Protein AF-A0A6M0AK11-F1 (afdb_monomer_lite)

Secondary structure (DSSP, 8-state):
--PPP----------GGGS-HHHHHH---HHHHHHHHHHHHHHTTT-HHHHHHHHHHHHHHHHHTT--HHHHHHHHHHHHHHS---HHHHHHHHHHHHHHHHHHHHHHTT-

pLDDT: mean 82.09, std 12.62, range [32.41, 92.62]

Foldseek 3Di:
DDDDDDDDDDDDDDDLVVDDLVVLLPDLDLVSLVSNLLVQLVPCPPPQVSLLVSLLVSLLVLLVSPDDPVVSVVSNVSSCVSRPHPPVSVVVSVVVSVVSCVVVVVVVVVD

Sequence (111 aa):
MSCTLEVLLRFPIVKLLDYSSQVLEESNNPFAVIVAAHLANQQTKQDVEQRYQIKLRVAKRLYQRGYGRQDILELFRLIDWLISLPDNWQTGFTEEIRRYEEESSGVTMLK

Radius of gyration: 18.69 Å; chains: 1; bounding box: 40×54×52 Å

Structure (mmCIF, N/CA/C/O backbone):
data_AF-A0A6M0AK11-F1
#
_entry.id   AF-A0A6M0AK11-F1
#
loop_
_atom_site.group_PDB
_atom_site.id
_atom_site.type_symbol
_atom_site.label_atom_id
_atom_site.label_alt_id
_atom_site.label_comp_id
_atom_site.label_asym_id
_atom_site.label_entity_id
_atom_site.label_seq_id
_atom_site.pdbx_PDB_ins_code
_atom_site.Cartn_x
_atom_site.Cartn_y
_atom_site.Cartn_z
_atom_site.occupancy
_atom_site.B_iso_or_equiv
_atom_site.auth_seq_id
_atom_site.auth_comp_id
_atom_site.auth_asym_id
_atom_site.auth_atom_id
_atom_site.pdbx_PDB_model_num
ATOM 1 N N . MET A 1 1 ? 8.143 -44.605 -35.866 1.00 50.16 1 MET A N 1
ATOM 2 C CA . MET A 1 1 ? 7.946 -43.157 -36.074 1.00 50.16 1 MET A CA 1
ATOM 3 C C . MET A 1 1 ? 7.690 -42.533 -34.718 1.00 50.16 1 MET A C 1
ATOM 5 O O . MET A 1 1 ? 6.636 -42.768 -34.147 1.00 50.16 1 MET A O 1
ATOM 9 N N . SER A 1 2 ? 8.683 -41.860 -34.149 1.00 58.62 2 SER A N 1
ATOM 10 C CA . SER A 1 2 ? 8.563 -41.148 -32.876 1.00 58.62 2 SER A CA 1
ATOM 11 C C . SER A 1 2 ? 8.157 -39.708 -33.173 1.00 58.62 2 SER A C 1
ATOM 13 O O . SER A 1 2 ? 8.883 -38.987 -33.849 1.00 58.62 2 SER A O 1
ATOM 15 N N . CYS A 1 3 ? 6.967 -39.321 -32.720 1.00 60.66 3 CYS A N 1
ATOM 16 C CA . CYS A 1 3 ? 6.480 -37.952 -32.810 1.00 60.66 3 CYS A CA 1
ATOM 17 C C . CYS A 1 3 ? 6.861 -37.235 -31.513 1.00 60.66 3 CYS A C 1
ATOM 19 O O . CYS A 1 3 ? 6.411 -37.631 -30.438 1.00 60.66 3 CYS A O 1
ATOM 21 N N . THR A 1 4 ? 7.708 -36.215 -31.606 1.00 71.00 4 THR A N 1
ATOM 22 C CA . THR A 1 4 ? 8.075 -35.362 -30.471 1.00 71.00 4 THR A CA 1
ATOM 23 C C . THR A 1 4 ? 7.095 -34.193 -30.411 1.00 71.00 4 THR A C 1
ATOM 25 O O . THR A 1 4 ? 6.841 -33.555 -31.431 1.00 71.00 4 THR A O 1
ATOM 28 N N . LEU A 1 5 ? 6.518 -33.928 -29.238 1.00 76.31 5 LEU A N 1
ATOM 29 C CA . LEU A 1 5 ? 5.660 -32.769 -28.996 1.00 76.31 5 LEU A CA 1
ATOM 30 C C . LEU A 1 5 ? 6.497 -31.672 -28.334 1.00 76.31 5 LEU A C 1
ATOM 32 O O . LEU A 1 5 ? 7.055 -31.890 -27.261 1.00 76.31 5 LEU A O 1
ATOM 36 N N . GLU A 1 6 ? 6.558 -30.500 -28.956 1.00 77.50 6 GLU A N 1
ATOM 37 C CA . GLU A 1 6 ? 7.200 -29.316 -28.387 1.00 77.50 6 GLU A CA 1
ATOM 38 C C . GLU A 1 6 ? 6.141 -28.326 -27.889 1.00 77.50 6 GLU A C 1
ATOM 40 O O . GLU A 1 6 ? 5.136 -28.078 -28.557 1.00 77.50 6 GLU A O 1
ATOM 45 N N . VAL A 1 7 ? 6.373 -27.746 -26.708 1.00 83.00 7 VAL A N 1
ATOM 46 C CA . VAL A 1 7 ? 5.539 -26.685 -26.126 1.00 83.00 7 VAL A CA 1
ATOM 47 C C . VAL A 1 7 ? 6.375 -25.415 -26.032 1.00 83.00 7 VAL A C 1
ATOM 49 O O . VAL A 1 7 ? 7.422 -25.400 -25.388 1.00 83.00 7 VAL A O 1
ATOM 52 N N . LEU A 1 8 ? 5.898 -24.339 -26.660 1.00 86.06 8 LEU A N 1
ATOM 53 C CA . LEU A 1 8 ? 6.579 -23.046 -26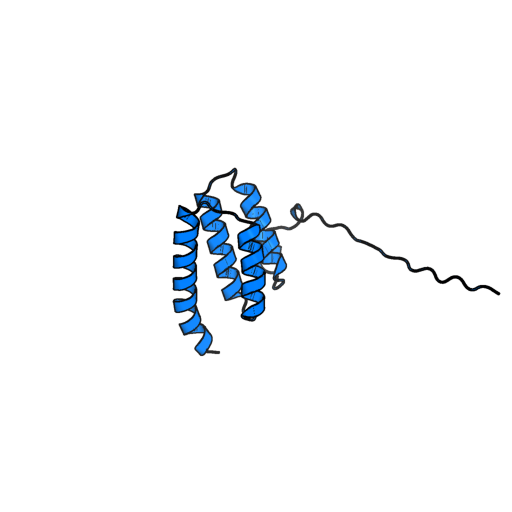.690 1.00 86.06 8 LEU A CA 1
ATOM 54 C C . LEU A 1 8 ? 5.885 -22.070 -25.735 1.00 86.06 8 LEU A C 1
ATOM 56 O O . LEU A 1 8 ? 4.763 -21.630 -25.981 1.00 86.06 8 LEU A O 1
ATOM 60 N N . LEU A 1 9 ? 6.565 -21.725 -24.643 1.00 88.00 9 LEU A N 1
ATOM 61 C CA . LEU A 1 9 ? 6.102 -20.747 -23.656 1.00 88.00 9 LEU A CA 1
ATOM 62 C C . LEU A 1 9 ? 6.750 -19.385 -23.928 1.00 88.00 9 LEU A C 1
ATOM 64 O O . LEU A 1 9 ? 7.964 -19.293 -24.105 1.00 88.00 9 LEU A O 1
ATOM 68 N N . ARG A 1 10 ? 5.947 -18.316 -23.940 1.00 86.25 10 ARG A N 1
ATOM 69 C CA . ARG A 1 10 ? 6.435 -16.929 -24.019 1.00 86.25 10 ARG A CA 1
ATOM 70 C C . ARG A 1 10 ? 6.078 -16.194 -22.735 1.00 86.25 10 ARG A C 1
ATOM 72 O O . ARG A 1 10 ? 4.911 -16.154 -22.361 1.00 86.25 10 ARG A O 1
ATOM 79 N N . PHE A 1 11 ? 7.077 -15.580 -22.110 1.00 87.19 11 PHE A N 1
ATOM 80 C CA . PHE A 1 11 ? 6.928 -14.804 -20.880 1.00 87.19 11 PHE A CA 1
ATOM 81 C C . PHE A 1 11 ? 7.227 -13.331 -21.177 1.00 87.19 11 PHE A C 1
ATOM 83 O O . PHE A 1 11 ? 8.386 -12.920 -21.105 1.00 87.19 11 PHE A O 1
ATOM 90 N N . PRO A 1 12 ? 6.225 -12.537 -21.593 1.00 85.12 12 PRO A N 1
ATOM 91 C CA . PRO A 1 12 ? 6.432 -11.115 -21.819 1.00 85.12 12 PRO A CA 1
ATOM 92 C C . PRO A 1 12 ? 6.817 -10.428 -20.502 1.00 85.12 12 PRO A C 1
ATOM 94 O O . PRO A 1 12 ? 6.194 -10.656 -19.466 1.00 85.12 12 PRO A O 1
ATOM 97 N N . ILE A 1 13 ? 7.846 -9.583 -20.553 1.00 86.69 13 ILE A N 1
ATOM 98 C CA . ILE A 1 13 ? 8.319 -8.796 -19.411 1.00 86.69 13 ILE A CA 1
ATOM 99 C C . ILE A 1 13 ? 7.842 -7.358 -19.603 1.00 86.69 13 ILE A C 1
ATOM 101 O O . ILE A 1 13 ? 8.049 -6.774 -20.665 1.00 86.69 13 ILE A O 1
ATOM 105 N N . VAL A 1 14 ? 7.231 -6.783 -18.568 1.00 85.38 14 VAL A N 1
ATOM 106 C CA . VAL A 1 14 ? 6.817 -5.375 -18.532 1.00 85.38 14 VAL A CA 1
ATOM 107 C C . VAL A 1 14 ? 7.410 -4.694 -17.303 1.00 85.38 14 VAL A C 1
ATOM 109 O O . VAL A 1 14 ? 7.481 -5.297 -16.230 1.00 85.38 14 VAL A O 1
ATOM 112 N N . LYS A 1 15 ? 7.846 -3.439 -17.443 1.00 86.25 15 LYS A N 1
ATOM 113 C CA . LYS A 1 15 ? 8.294 -2.637 -16.302 1.00 86.25 15 LYS A CA 1
ATOM 114 C C . LYS A 1 15 ? 7.105 -1.890 -15.718 1.00 86.25 15 LYS A C 1
ATOM 116 O O . LYS A 1 15 ? 6.416 -1.156 -16.416 1.00 86.25 15 LYS A O 1
ATOM 121 N N . LEU A 1 16 ? 6.897 -2.030 -14.412 1.00 84.81 16 LEU A N 1
ATOM 122 C CA . LEU A 1 16 ? 5.821 -1.321 -13.713 1.00 84.81 16 LEU A CA 1
ATOM 123 C C . LEU A 1 16 ? 6.012 0.205 -13.713 1.00 84.81 16 LEU A C 1
ATOM 125 O O . LEU A 1 16 ? 5.033 0.938 -13.646 1.00 84.81 16 LEU A O 1
ATOM 129 N N . LEU A 1 17 ? 7.260 0.669 -13.836 1.00 84.69 17 LEU A N 1
ATOM 130 C CA . LEU A 1 17 ? 7.621 2.089 -13.917 1.00 84.69 17 LEU A CA 1
ATOM 131 C C . LEU A 1 17 ? 7.169 2.762 -15.222 1.00 84.69 17 LEU A C 1
ATOM 133 O O . LEU A 1 17 ? 7.124 3.987 -15.276 1.00 84.69 17 LEU A O 1
ATOM 137 N N . ASP A 1 18 ? 6.841 1.982 -16.256 1.00 87.75 18 ASP A N 1
ATOM 138 C CA . ASP A 1 18 ? 6.431 2.518 -17.558 1.00 87.75 18 ASP A CA 1
ATOM 139 C C . ASP A 1 18 ? 4.942 2.931 -17.567 1.00 87.75 18 ASP A C 1
ATOM 141 O O . ASP A 1 18 ? 4.477 3.564 -18.514 1.00 87.75 18 ASP A O 1
ATOM 145 N N . TYR A 1 19 ? 4.179 2.594 -16.518 1.00 86.38 19 TYR A N 1
ATOM 146 C CA . TYR A 1 19 ? 2.772 2.972 -16.389 1.00 86.38 19 TYR A CA 1
ATOM 147 C C . TYR A 1 19 ? 2.609 4.362 -15.768 1.00 86.38 19 TYR A C 1
ATOM 149 O O . TYR A 1 19 ? 3.196 4.673 -14.731 1.00 86.38 19 TYR A O 1
ATOM 157 N N . SER A 1 20 ? 1.743 5.187 -16.363 1.00 85.25 20 SER A N 1
ATOM 158 C CA . SER A 1 20 ? 1.358 6.476 -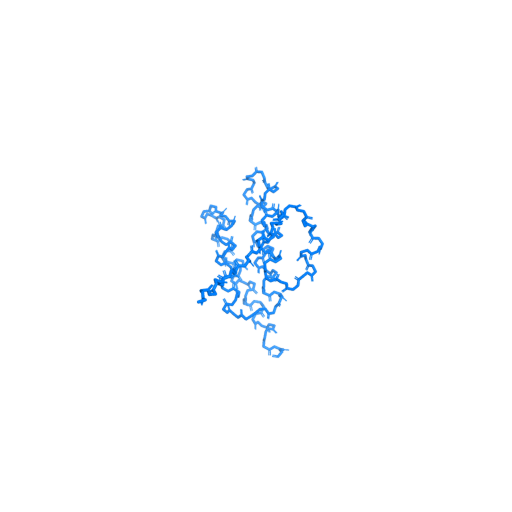15.785 1.00 85.25 20 SER A CA 1
ATOM 159 C C . SER A 1 20 ? 0.323 6.304 -14.670 1.00 85.25 20 SER A C 1
ATOM 161 O O . SER A 1 20 ? -0.483 5.371 -14.677 1.00 85.25 20 SER A O 1
ATOM 163 N N . SER A 1 21 ? 0.304 7.242 -13.719 1.00 79.62 21 SER A N 1
ATOM 164 C CA . SER A 1 21 ? -0.691 7.253 -12.640 1.00 79.62 21 SER A CA 1
ATOM 165 C C . SER A 1 21 ? -2.123 7.302 -13.176 1.00 79.62 21 SER A C 1
ATOM 167 O O . SER A 1 21 ? -2.965 6.554 -12.699 1.00 79.62 21 SER A O 1
ATOM 169 N N . GLN A 1 22 ? -2.386 8.106 -14.208 1.00 81.50 22 GLN A N 1
ATOM 170 C CA . GLN A 1 22 ? -3.714 8.258 -14.820 1.00 81.50 22 GLN A CA 1
ATOM 171 C C . GLN A 1 22 ? -4.287 6.921 -15.311 1.00 81.50 22 GLN A C 1
ATOM 173 O O . GLN A 1 22 ? -5.395 6.550 -14.933 1.00 81.50 22 GLN A O 1
ATOM 178 N N . VAL A 1 23 ? -3.496 6.139 -16.055 1.00 85.94 23 VAL A N 1
ATOM 179 C CA . VAL A 1 23 ? -3.929 4.829 -16.578 1.00 85.94 23 VAL A CA 1
ATOM 180 C C . VAL A 1 23 ? -4.257 3.850 -15.445 1.00 85.94 23 VAL A C 1
ATOM 182 O O . VAL A 1 23 ? -5.201 3.064 -15.536 1.00 85.94 23 VAL A O 1
ATOM 185 N N . LEU A 1 24 ? -3.494 3.894 -14.351 1.00 86.56 24 LEU A N 1
ATOM 186 C CA . LEU A 1 24 ? -3.714 3.027 -13.190 1.00 86.56 24 LEU A CA 1
ATOM 187 C C . LEU A 1 24 ? -4.955 3.443 -12.378 1.00 86.56 24 LEU A C 1
ATOM 189 O O . LEU A 1 24 ? -5.648 2.601 -11.797 1.00 86.56 24 LEU A O 1
ATOM 193 N N . GLU A 1 25 ? -5.256 4.739 -12.342 1.00 79.88 25 GLU A N 1
ATOM 194 C CA . GLU A 1 25 ? -6.424 5.279 -11.646 1.00 79.88 25 GLU A CA 1
ATOM 195 C C . GLU A 1 25 ? -7.739 4.978 -12.364 1.00 79.88 25 GLU A C 1
ATOM 197 O O . GLU A 1 25 ? -8.732 4.684 -11.695 1.00 79.88 25 GLU A O 1
ATOM 202 N N . GLU A 1 26 ? -7.726 4.968 -13.695 1.00 84.94 26 GLU A N 1
ATOM 203 C CA . GLU A 1 26 ? -8.893 4.670 -14.535 1.00 84.94 26 GLU A CA 1
ATOM 204 C C . GLU A 1 26 ? -9.163 3.164 -14.685 1.00 84.94 26 GLU A C 1
ATOM 206 O O . GLU A 1 26 ? -10.285 2.747 -14.972 1.00 84.94 26 GLU A O 1
ATOM 211 N N . SER A 1 27 ? -8.150 2.320 -14.477 1.00 85.19 27 SER A N 1
ATOM 212 C CA . SER A 1 27 ? -8.283 0.871 -14.631 1.00 85.19 27 SER A CA 1
ATOM 213 C C . SER A 1 27 ? -9.070 0.233 -13.488 1.00 85.19 27 SER A C 1
ATOM 215 O O . SER A 1 27 ? -8.720 0.403 -12.324 1.00 85.19 27 SER A O 1
ATOM 217 N N . ASN A 1 28 ? -10.052 -0.614 -13.813 1.00 81.00 28 ASN A N 1
ATOM 218 C CA . ASN A 1 28 ? -10.777 -1.449 -12.842 1.00 81.00 28 ASN A CA 1
ATOM 219 C C . ASN A 1 28 ? -9.989 -2.691 -12.388 1.00 81.00 28 ASN A C 1
ATOM 221 O O . ASN A 1 28 ? -10.500 -3.503 -11.621 1.00 81.00 28 ASN A O 1
ATOM 225 N N . ASN A 1 29 ? -8.753 -2.872 -12.860 1.00 84.19 29 ASN A N 1
ATOM 226 C CA . ASN A 1 29 ? -7.916 -3.979 -12.418 1.00 84.19 29 ASN A CA 1
ATOM 227 C C . ASN A 1 29 ? -7.469 -3.747 -10.955 1.00 84.19 29 ASN A C 1
ATOM 229 O O . ASN A 1 29 ? -6.898 -2.691 -10.661 1.00 84.19 29 ASN A O 1
ATOM 233 N N . PRO A 1 30 ? -7.652 -4.711 -10.034 1.00 79.81 30 PRO A N 1
ATOM 234 C CA . PRO A 1 30 ? -7.210 -4.573 -8.644 1.00 79.81 30 PRO A CA 1
ATOM 235 C C . PRO A 1 30 ? -5.698 -4.355 -8.507 1.00 79.81 30 PRO A C 1
ATOM 237 O O . PRO A 1 30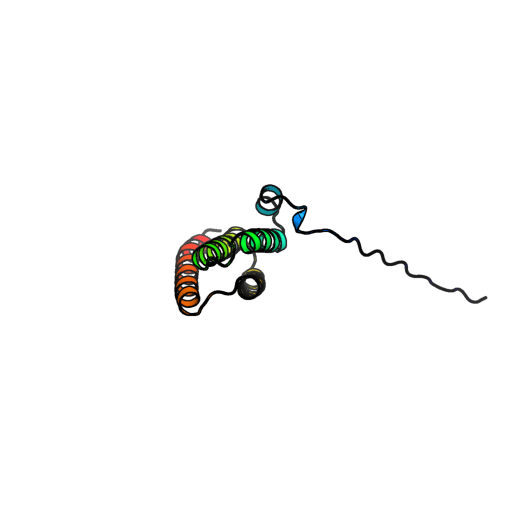 ? -5.257 -3.588 -7.650 1.00 79.81 30 PRO A O 1
ATOM 240 N N . PHE A 1 31 ? -4.897 -4.926 -9.408 1.00 83.12 31 PHE A N 1
ATOM 241 C CA . PHE A 1 31 ? -3.455 -4.697 -9.437 1.00 83.12 31 PHE A CA 1
ATOM 242 C C . PHE A 1 31 ? -3.089 -3.272 -9.847 1.00 83.12 31 PHE A C 1
ATOM 244 O O . PHE A 1 31 ? -2.020 -2.805 -9.469 1.00 83.12 31 PHE A O 1
ATOM 251 N N . ALA A 1 32 ? -3.961 -2.540 -10.547 1.00 87.31 32 ALA A N 1
ATOM 252 C CA . ALA A 1 32 ? -3.689 -1.145 -10.879 1.00 87.31 32 ALA A CA 1
ATOM 253 C C . ALA A 1 32 ? -3.574 -0.277 -9.614 1.00 87.31 32 ALA A C 1
ATOM 255 O O . ALA A 1 32 ? -2.682 0.564 -9.523 1.00 87.31 32 ALA A O 1
ATOM 256 N N . VAL A 1 33 ? -4.404 -0.552 -8.597 1.00 84.06 33 VAL A N 1
ATOM 257 C CA . VAL A 1 33 ? -4.324 0.103 -7.279 1.00 84.06 33 VAL A CA 1
ATOM 258 C C . VAL A 1 33 ? -2.991 -0.202 -6.601 1.00 84.06 33 VAL A C 1
ATOM 260 O O . VAL A 1 33 ? -2.350 0.702 -6.070 1.00 84.06 33 VAL A O 1
ATOM 263 N N . ILE A 1 34 ? -2.553 -1.461 -6.660 1.00 85.38 34 ILE A N 1
ATOM 264 C CA . ILE A 1 34 ? -1.295 -1.915 -6.053 1.00 85.38 34 ILE A CA 1
ATOM 265 C C . ILE A 1 34 ? -0.092 -1.278 -6.753 1.00 85.38 34 ILE A C 1
ATOM 267 O O . ILE A 1 34 ? 0.812 -0.778 -6.087 1.00 85.38 34 ILE A O 1
ATOM 271 N N . VAL A 1 35 ? -0.074 -1.255 -8.087 1.00 88.75 35 VAL A N 1
ATOM 272 C CA . VAL A 1 35 ? 1.016 -0.639 -8.854 1.00 88.75 35 VAL A CA 1
ATOM 273 C C . VAL A 1 35 ? 1.061 0.865 -8.589 1.00 88.75 35 VAL A C 1
ATOM 275 O O . VAL A 1 35 ? 2.135 1.393 -8.310 1.00 88.75 35 VAL A O 1
ATOM 278 N N . ALA A 1 36 ? -0.087 1.550 -8.568 1.00 86.56 36 ALA A N 1
ATOM 279 C CA . ALA A 1 36 ? -0.146 2.969 -8.217 1.00 86.56 36 ALA A CA 1
ATOM 280 C C . ALA A 1 36 ? 0.382 3.229 -6.795 1.00 86.56 36 ALA A C 1
ATOM 282 O O . ALA A 1 36 ? 1.158 4.161 -6.583 1.00 86.56 36 ALA A O 1
ATOM 283 N N . ALA A 1 37 ? 0.012 2.377 -5.832 1.00 85.44 37 ALA A N 1
ATOM 284 C CA . ALA A 1 37 ? 0.513 2.431 -4.462 1.00 85.44 37 ALA A CA 1
ATOM 285 C C . ALA A 1 37 ? 2.032 2.228 -4.393 1.00 85.44 37 ALA A C 1
ATOM 287 O O . ALA A 1 37 ? 2.720 2.961 -3.686 1.00 85.44 37 ALA A O 1
ATOM 288 N N . HIS A 1 38 ? 2.561 1.264 -5.150 1.00 86.56 38 HIS A N 1
ATOM 289 C CA . HIS A 1 38 ? 3.989 0.971 -5.207 1.00 86.56 38 HIS A CA 1
ATOM 290 C C . HIS A 1 38 ? 4.786 2.153 -5.764 1.00 86.56 38 HIS A C 1
ATOM 292 O O . HIS A 1 38 ? 5.760 2.575 -5.140 1.00 86.56 38 HIS A O 1
ATOM 298 N N . LEU A 1 39 ? 4.342 2.723 -6.890 1.00 88.00 39 LEU A N 1
ATOM 299 C CA . LEU A 1 39 ? 4.974 3.893 -7.504 1.00 88.00 39 LEU A CA 1
ATOM 300 C C . LEU A 1 39 ? 4.967 5.093 -6.553 1.00 88.00 39 LEU A C 1
ATOM 302 O O . LEU A 1 39 ? 5.982 5.770 -6.409 1.00 88.00 39 LEU A O 1
ATOM 306 N N . ALA A 1 40 ? 3.849 5.333 -5.863 1.00 84.12 40 ALA A N 1
ATOM 307 C CA . ALA A 1 40 ? 3.751 6.406 -4.882 1.00 84.12 40 ALA A CA 1
ATOM 308 C C . ALA A 1 40 ? 4.683 6.165 -3.678 1.00 84.12 40 ALA A C 1
ATOM 310 O O . ALA A 1 40 ? 5.394 7.075 -3.261 1.00 84.12 40 ALA A O 1
ATOM 311 N N . ASN A 1 41 ? 4.745 4.937 -3.152 1.00 85.19 41 ASN A N 1
ATOM 312 C CA . ASN A 1 41 ? 5.616 4.573 -2.028 1.00 85.19 41 ASN A CA 1
ATOM 313 C C . ASN A 1 41 ? 7.113 4.702 -2.371 1.00 85.19 41 ASN A C 1
ATOM 315 O O . ASN A 1 41 ? 7.920 5.086 -1.531 1.00 85.19 41 ASN A O 1
ATOM 319 N N . GLN A 1 42 ? 7.510 4.442 -3.620 1.00 85.31 42 GLN A N 1
ATOM 320 C CA . GLN A 1 42 ? 8.891 4.674 -4.061 1.00 85.31 42 GLN A CA 1
ATOM 321 C C . GLN A 1 42 ? 9.286 6.160 -4.023 1.00 85.31 42 GLN A C 1
ATOM 323 O O . GLN A 1 42 ? 10.461 6.481 -3.846 1.00 85.31 42 GLN A O 1
ATOM 328 N N . GLN A 1 43 ? 8.320 7.074 -4.154 1.00 84.88 43 GLN A N 1
ATOM 329 C CA . GLN A 1 43 ? 8.572 8.516 -4.158 1.00 84.88 43 GLN A CA 1
ATOM 330 C C . GLN A 1 43 ? 8.745 9.103 -2.749 1.00 84.88 43 GLN A C 1
ATOM 332 O O . GLN A 1 43 ? 9.321 10.181 -2.620 1.00 84.88 43 GLN A O 1
ATOM 337 N N . THR A 1 44 ? 8.326 8.405 -1.685 1.00 81.75 44 THR A N 1
ATOM 338 C CA . THR A 1 44 ? 8.252 8.995 -0.335 1.00 81.75 44 THR A CA 1
ATOM 339 C C . THR A 1 44 ? 9.585 9.167 0.388 1.00 81.75 44 THR A C 1
ATOM 341 O O . THR A 1 44 ? 9.578 9.632 1.516 1.00 81.75 44 THR A O 1
ATOM 344 N N . LYS A 1 45 ? 10.739 8.795 -0.192 1.00 76.56 45 LYS A N 1
ATOM 345 C CA . LYS A 1 45 ? 12.092 8.994 0.395 1.00 76.56 45 LYS A CA 1
ATOM 346 C C . LYS A 1 45 ? 12.180 8.761 1.925 1.00 76.56 45 LYS A C 1
ATOM 348 O O . LYS A 1 45 ? 12.853 9.506 2.624 1.00 76.56 45 LYS A O 1
ATOM 353 N N . GLN A 1 46 ? 11.518 7.713 2.430 1.00 75.38 46 GLN A N 1
ATOM 354 C CA . GLN A 1 46 ? 11.410 7.322 3.853 1.00 75.38 46 GLN A CA 1
ATOM 355 C C . GLN A 1 46 ? 10.503 8.170 4.768 1.00 75.38 46 GLN A C 1
ATOM 357 O O . GLN A 1 46 ? 10.324 7.796 5.930 1.00 75.38 46 GLN A O 1
ATOM 362 N N . ASP A 1 47 ? 9.848 9.212 4.262 1.00 89.50 47 ASP A N 1
ATOM 363 C CA . ASP A 1 47 ? 8.858 10.004 4.996 1.00 89.50 47 ASP A CA 1
ATOM 364 C C . ASP A 1 47 ? 7.681 9.118 5.450 1.00 89.50 47 ASP A C 1
ATOM 366 O O . ASP A 1 47 ? 6.967 8.509 4.647 1.00 89.50 47 ASP A O 1
ATOM 370 N N . VAL A 1 48 ? 7.529 8.974 6.768 1.00 89.75 48 VAL A N 1
ATOM 371 C CA . VAL A 1 48 ? 6.509 8.111 7.381 1.00 89.75 48 VAL A CA 1
ATOM 372 C C . VAL A 1 48 ? 5.112 8.698 7.193 1.00 89.75 48 VAL A C 1
ATOM 374 O O . VAL A 1 48 ? 4.168 7.944 6.962 1.00 89.75 48 VAL A O 1
ATOM 377 N N . GLU A 1 49 ? 4.980 10.022 7.236 1.00 91.12 49 GLU A N 1
ATOM 378 C CA . GLU A 1 49 ? 3.697 10.701 7.081 1.00 91.12 49 GLU A CA 1
ATOM 379 C C . GLU A 1 49 ? 3.193 10.558 5.644 1.00 91.12 49 GLU A C 1
ATOM 381 O O . GLU A 1 49 ? 2.041 10.186 5.417 1.00 91.12 49 GLU A O 1
ATOM 386 N N . GLN A 1 50 ? 4.068 10.728 4.650 1.00 90.50 50 GLN A N 1
ATOM 387 C CA . GLN A 1 50 ? 3.685 10.487 3.256 1.00 90.50 50 GLN A CA 1
ATOM 388 C C . GLN A 1 50 ? 3.288 9.026 3.013 1.00 90.50 50 GLN A C 1
ATOM 390 O O . GLN A 1 50 ? 2.290 8.766 2.336 1.00 90.50 50 GLN A O 1
ATOM 395 N N . ARG A 1 51 ? 4.017 8.062 3.596 1.00 90.81 51 ARG A N 1
ATOM 396 C CA . ARG A 1 51 ? 3.650 6.636 3.520 1.00 90.81 51 ARG A CA 1
ATOM 397 C C . ARG A 1 51 ? 2.287 6.365 4.140 1.00 90.81 51 ARG A C 1
ATOM 399 O O . ARG A 1 51 ? 1.494 5.633 3.552 1.00 90.81 51 ARG A O 1
ATOM 406 N N . TYR A 1 52 ? 2.000 6.981 5.283 1.00 92.62 52 TYR A N 1
ATOM 407 C CA . TYR A 1 52 ? 0.701 6.894 5.941 1.00 92.62 52 TYR A CA 1
ATOM 408 C C . TYR A 1 52 ? -0.423 7.404 5.032 1.00 92.62 52 TYR A C 1
ATOM 410 O O . TYR A 1 52 ? -1.391 6.685 4.774 1.00 92.62 52 TYR A O 1
ATOM 418 N N . GLN A 1 53 ? -0.256 8.599 4.457 1.00 90.88 53 GLN A N 1
ATOM 419 C CA . GLN A 1 53 ? -1.250 9.199 3.563 1.00 90.88 53 GLN A CA 1
ATOM 420 C C . GLN A 1 53 ? -1.484 8.364 2.297 1.00 90.88 53 GLN A C 1
ATOM 422 O O . GLN A 1 53 ? -2.623 8.214 1.845 1.00 90.88 53 GLN A O 1
ATOM 427 N N . ILE A 1 54 ? -0.425 7.780 1.727 1.00 89.94 54 ILE A N 1
ATOM 428 C CA . ILE A 1 54 ? -0.553 6.871 0.582 1.00 89.94 54 ILE A CA 1
ATOM 429 C C . ILE A 1 54 ? -1.308 5.611 0.992 1.00 89.94 54 ILE A C 1
ATOM 431 O O . ILE A 1 54 ? -2.272 5.251 0.318 1.00 89.94 54 ILE A O 1
ATOM 435 N N . LYS A 1 55 ? -0.926 4.964 2.099 1.00 91.44 55 LYS A N 1
ATOM 436 C CA . LYS A 1 55 ? -1.577 3.735 2.572 1.00 91.44 55 LYS A CA 1
ATOM 437 C C . LYS A 1 55 ? -3.079 3.943 2.786 1.00 91.44 55 LYS A C 1
ATOM 439 O O . LYS A 1 55 ? -3.879 3.153 2.288 1.00 91.44 55 LYS A O 1
ATOM 444 N N . LEU A 1 56 ? -3.468 5.053 3.420 1.00 90.81 56 LEU A N 1
ATOM 445 C CA . LEU A 1 56 ? -4.872 5.445 3.587 1.00 90.81 56 LEU A CA 1
ATOM 446 C C . LEU A 1 56 ? -5.598 5.647 2.259 1.00 90.81 56 LEU A C 1
ATOM 448 O O . LEU A 1 56 ? -6.701 5.133 2.072 1.00 90.81 56 LEU A O 1
ATOM 452 N N . ARG A 1 57 ? -4.998 6.395 1.327 1.00 88.69 57 ARG A N 1
ATOM 453 C CA . ARG A 1 57 ? -5.600 6.663 0.013 1.00 88.69 57 ARG A CA 1
ATOM 454 C C . ARG A 1 57 ? -5.860 5.369 -0.754 1.00 88.69 57 ARG A C 1
ATOM 456 O O . ARG A 1 57 ? -6.918 5.213 -1.359 1.00 88.69 57 ARG A O 1
ATOM 463 N N . VAL A 1 58 ? -4.891 4.460 -0.735 1.00 87.81 58 VAL A N 1
ATOM 464 C CA . VAL A 1 58 ? -4.951 3.178 -1.442 1.00 87.81 58 VAL A CA 1
ATOM 465 C C . VAL A 1 58 ? -6.022 2.284 -0.820 1.00 87.81 58 VAL A C 1
ATOM 467 O O . VAL A 1 58 ? -6.863 1.761 -1.549 1.00 87.81 58 VAL A O 1
ATOM 470 N N . ALA A 1 59 ? -6.056 2.180 0.510 1.00 87.50 59 ALA A N 1
ATOM 471 C CA . ALA A 1 59 ? -7.077 1.421 1.221 1.00 87.50 59 ALA A CA 1
ATOM 472 C C . ALA A 1 59 ? -8.493 1.944 0.925 1.00 87.50 59 ALA A C 1
ATOM 474 O O . ALA A 1 59 ? -9.340 1.177 0.479 1.00 87.50 59 ALA A O 1
ATOM 475 N N . LYS A 1 60 ? -8.739 3.258 1.048 1.00 86.56 60 LYS A N 1
ATOM 476 C CA . LYS A 1 60 ? -10.047 3.869 0.730 1.00 86.56 60 LYS A CA 1
ATOM 477 C C . LYS A 1 60 ? -10.480 3.598 -0.716 1.00 86.56 60 LYS A C 1
ATOM 479 O O . LYS A 1 60 ? -11.638 3.270 -0.963 1.00 86.56 60 LYS A O 1
ATOM 484 N N . ARG A 1 61 ? -9.551 3.655 -1.679 1.00 84.12 61 ARG A N 1
ATOM 485 C CA . ARG A 1 61 ? -9.839 3.330 -3.089 1.00 84.12 61 ARG A CA 1
ATOM 486 C C . ARG A 1 61 ? -10.275 1.880 -3.307 1.00 84.12 61 ARG A C 1
ATOM 488 O O . ARG A 1 61 ? -11.075 1.647 -4.210 1.00 84.12 61 ARG A O 1
ATOM 495 N N . LEU A 1 62 ? -9.788 0.916 -2.520 1.00 82.50 62 LEU A N 1
ATOM 496 C CA . LEU A 1 62 ? -10.234 -0.477 -2.646 1.00 82.50 62 LEU A CA 1
ATOM 497 C C . LEU A 1 62 ? -11.727 -0.622 -2.345 1.00 82.50 62 LEU A C 1
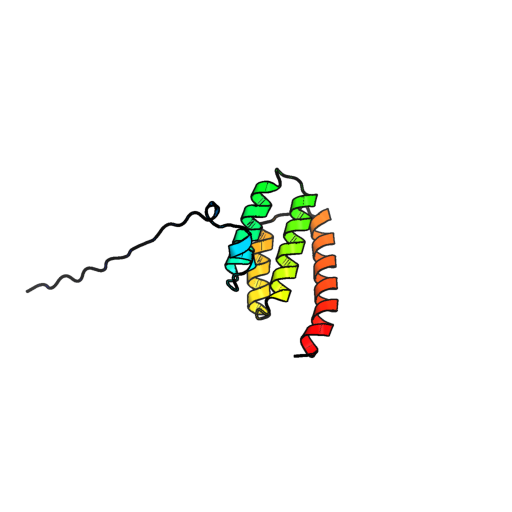ATOM 499 O O . LEU A 1 62 ? -12.439 -1.264 -3.113 1.00 82.50 62 LEU A O 1
ATOM 503 N N . TYR A 1 63 ? -12.209 0.031 -1.288 1.00 81.56 63 TYR A N 1
ATOM 504 C CA . TYR A 1 63 ? -13.630 0.017 -0.931 1.00 81.56 63 TYR A CA 1
ATOM 505 C C . TYR A 1 63 ? -14.504 0.738 -1.968 1.00 81.56 63 TYR A C 1
ATOM 507 O O . TYR A 1 63 ? -15.624 0.313 -2.234 1.00 81.56 63 TYR A O 1
ATOM 515 N N . GLN A 1 64 ? -13.992 1.793 -2.610 1.00 82.69 64 GLN A N 1
ATOM 516 C CA . GLN A 1 64 ? -14.738 2.549 -3.628 1.00 82.69 64 GLN A CA 1
ATOM 517 C C . GLN A 1 64 ? -14.971 1.776 -4.933 1.00 82.69 64 GLN A C 1
ATOM 519 O O . GLN A 1 64 ? -15.923 2.065 -5.655 1.00 82.69 64 GLN A O 1
ATOM 524 N N . ARG A 1 65 ? -14.109 0.806 -5.262 1.00 78.69 65 ARG A N 1
ATOM 525 C CA . ARG A 1 65 ? -14.141 0.096 -6.553 1.00 78.69 65 ARG A CA 1
ATOM 526 C C . ARG A 1 65 ? -15.117 -1.085 -6.604 1.00 78.69 65 ARG A C 1
ATOM 528 O O . ARG A 1 65 ? -15.191 -1.757 -7.627 1.00 78.69 65 ARG A O 1
ATOM 535 N N . GLY A 1 66 ? -15.900 -1.309 -5.545 1.00 75.88 66 GLY A N 1
ATOM 536 C CA . GLY A 1 66 ? -16.984 -2.299 -5.538 1.00 75.88 66 GLY A CA 1
ATOM 537 C C . GLY A 1 66 ? -16.513 -3.755 -5.563 1.00 75.88 66 GLY A C 1
ATOM 538 O O . GLY A 1 66 ? -17.247 -4.625 -6.024 1.00 75.88 66 GLY A O 1
ATOM 539 N N . TYR A 1 67 ? -15.291 -4.027 -5.100 1.00 82.94 67 TYR A N 1
ATOM 540 C CA . TYR A 1 67 ? -14.786 -5.391 -4.974 1.00 82.94 67 TYR A CA 1
ATOM 541 C C . TYR A 1 67 ? -15.563 -6.183 -3.916 1.00 82.94 67 TYR A C 1
ATOM 543 O O . TYR A 1 67 ? -16.103 -5.621 -2.959 1.00 82.94 67 TYR A O 1
ATOM 551 N N . GLY A 1 68 ? -15.592 -7.509 -4.066 1.00 83.75 68 GLY A N 1
ATOM 552 C CA . GLY A 1 68 ? -16.145 -8.386 -3.042 1.00 83.75 68 GLY A CA 1
ATOM 553 C C . GLY A 1 68 ? -15.339 -8.293 -1.746 1.00 83.75 68 GLY A C 1
ATOM 554 O O . GLY A 1 68 ? -14.134 -8.042 -1.759 1.00 83.75 68 GLY A O 1
ATOM 555 N N . ARG A 1 69 ? -15.986 -8.546 -0.602 1.00 83.44 69 ARG A N 1
ATOM 556 C CA . ARG A 1 69 ? -15.340 -8.459 0.720 1.00 83.44 69 ARG A CA 1
ATOM 557 C C . ARG A 1 69 ? -14.049 -9.281 0.813 1.00 83.44 69 ARG A C 1
ATOM 559 O O . ARG A 1 69 ? -13.083 -8.830 1.417 1.00 83.44 69 ARG A O 1
ATOM 566 N N . GLN A 1 70 ? -14.029 -10.477 0.225 1.00 85.94 70 GLN A N 1
ATOM 567 C CA . GLN A 1 70 ? -12.851 -11.346 0.244 1.00 85.94 70 GLN A CA 1
ATOM 568 C C . GLN A 1 70 ? -11.692 -10.769 -0.580 1.00 85.94 70 GLN A C 1
ATOM 570 O O . GLN A 1 70 ? -10.560 -10.764 -0.103 1.00 85.94 70 GLN A O 1
ATOM 575 N N . ASP A 1 71 ? -11.977 -10.213 -1.758 1.00 85.50 71 ASP A N 1
ATOM 576 C CA . ASP A 1 71 ? -10.964 -9.569 -2.600 1.00 85.50 71 ASP A CA 1
ATOM 577 C C . ASP A 1 71 ? -10.369 -8.345 -1.902 1.00 85.50 71 ASP A C 1
ATOM 579 O O . ASP A 1 71 ? -9.156 -8.154 -1.912 1.00 85.50 71 ASP A O 1
ATOM 583 N N . ILE A 1 72 ? -11.206 -7.541 -1.235 1.00 84.56 72 ILE A N 1
ATOM 584 C CA . ILE A 1 72 ? -10.742 -6.388 -0.452 1.00 84.56 72 ILE A CA 1
ATOM 585 C C . ILE A 1 72 ? -9.756 -6.839 0.627 1.00 84.56 72 ILE A C 1
ATOM 587 O O . ILE A 1 72 ? -8.691 -6.239 0.746 1.00 84.56 72 ILE A O 1
ATOM 591 N N . LEU A 1 73 ? -10.064 -7.905 1.374 1.00 85.88 73 LEU A N 1
ATOM 592 C CA . LEU A 1 73 ? -9.180 -8.417 2.426 1.00 85.88 73 LEU A CA 1
ATOM 593 C C . LEU A 1 73 ? -7.831 -8.894 1.870 1.00 85.88 73 LEU A C 1
ATOM 595 O O . LEU A 1 73 ? -6.790 -8.558 2.434 1.00 85.88 73 LEU A O 1
ATOM 599 N N . GLU A 1 74 ? -7.819 -9.635 0.760 1.00 89.38 74 GLU A N 1
ATOM 600 C CA . GLU A 1 74 ? -6.565 -10.101 0.152 1.00 89.38 74 GLU A CA 1
ATOM 601 C C . GLU A 1 74 ? -5.729 -8.937 -0.405 1.00 89.38 74 GLU A C 1
ATOM 603 O O . GLU A 1 74 ? -4.518 -8.870 -0.184 1.00 89.38 74 GLU A O 1
ATOM 608 N N . LEU A 1 75 ? -6.367 -7.962 -1.058 1.00 87.94 75 LEU A N 1
ATOM 609 C CA . LEU A 1 75 ? -5.682 -6.767 -1.557 1.00 87.94 75 LEU A CA 1
ATOM 610 C C . LEU A 1 75 ? -5.153 -5.897 -0.412 1.00 87.94 75 LEU A C 1
ATOM 612 O O . LEU A 1 75 ? -4.055 -5.348 -0.513 1.00 87.94 75 LEU A O 1
ATOM 616 N N . PHE A 1 76 ? -5.887 -5.808 0.695 1.00 85.81 76 PHE A N 1
ATOM 617 C CA . PHE A 1 76 ? -5.451 -5.084 1.882 1.00 85.81 76 PHE A CA 1
ATOM 618 C C . PHE A 1 76 ? -4.203 -5.717 2.503 1.00 85.81 76 PHE A C 1
ATOM 620 O O . PHE A 1 76 ? -3.244 -5.006 2.795 1.00 85.81 76 PHE A O 1
ATOM 627 N N . ARG A 1 77 ? -4.150 -7.053 2.602 1.00 87.75 77 ARG A N 1
ATOM 628 C CA . ARG A 1 77 ? -2.948 -7.776 3.061 1.00 87.75 77 ARG A CA 1
ATOM 629 C C . ARG A 1 77 ? -1.727 -7.475 2.194 1.00 87.75 77 ARG A C 1
ATOM 631 O O . ARG A 1 77 ? -0.629 -7.296 2.720 1.00 87.75 77 ARG A O 1
ATOM 638 N N . LEU A 1 78 ? -1.911 -7.391 0.875 1.00 88.50 78 LEU A N 1
ATOM 639 C CA . LEU A 1 78 ? -0.834 -7.016 -0.045 1.00 88.50 78 LEU A CA 1
ATOM 640 C C . LEU A 1 78 ? -0.354 -5.580 0.196 1.00 88.50 78 LEU A C 1
ATOM 642 O O . LEU A 1 78 ? 0.851 -5.334 0.183 1.00 88.50 78 LEU A O 1
ATOM 646 N N . ILE A 1 79 ? -1.267 -4.640 0.450 1.00 88.12 79 ILE A N 1
ATOM 647 C CA . ILE A 1 79 ? -0.922 -3.243 0.756 1.00 88.12 79 ILE A CA 1
ATOM 648 C C . ILE A 1 79 ? -0.187 -3.132 2.091 1.00 88.12 79 ILE A C 1
ATOM 650 O O . ILE A 1 79 ? 0.794 -2.394 2.176 1.00 88.12 79 ILE A O 1
ATOM 654 N N . ASP A 1 80 ? -0.632 -3.860 3.115 1.00 86.81 80 ASP A N 1
ATOM 655 C CA . ASP A 1 80 ? 0.026 -3.889 4.422 1.00 86.81 80 ASP A CA 1
ATOM 656 C C . ASP A 1 80 ? 1.479 -4.360 4.317 1.00 86.81 80 ASP A C 1
ATOM 658 O O . ASP A 1 80 ? 2.361 -3.787 4.959 1.00 86.81 80 ASP A O 1
ATOM 662 N N . TRP A 1 81 ? 1.743 -5.353 3.464 1.00 88.19 81 TRP A N 1
ATOM 663 C CA . TRP A 1 81 ? 3.103 -5.799 3.176 1.00 88.19 81 TRP A CA 1
ATOM 664 C C . TRP A 1 81 ? 3.900 -4.779 2.349 1.00 88.19 81 TRP A C 1
ATOM 666 O O . TRP A 1 81 ? 5.074 -4.533 2.626 1.00 88.19 81 TRP A O 1
ATOM 676 N N . LEU A 1 82 ? 3.267 -4.157 1.351 1.00 88.06 82 LEU A N 1
ATOM 677 C CA . LEU A 1 82 ? 3.906 -3.205 0.440 1.00 88.06 82 LEU A CA 1
ATOM 678 C C . LEU A 1 82 ? 4.305 -1.890 1.128 1.00 88.06 82 LEU A C 1
ATOM 680 O O . LEU A 1 82 ? 5.341 -1.306 0.802 1.00 88.06 82 LEU A O 1
ATOM 684 N N . ILE A 1 83 ? 3.469 -1.407 2.051 1.00 88.81 83 ILE A N 1
ATOM 685 C CA . ILE A 1 83 ? 3.633 -0.137 2.760 1.00 88.81 83 ILE A CA 1
ATOM 686 C C . ILE A 1 83 ? 3.627 -0.411 4.266 1.00 88.81 83 ILE A C 1
ATOM 688 O O . ILE A 1 83 ? 2.603 -0.333 4.952 1.00 88.81 83 ILE A O 1
ATOM 692 N N . SER A 1 84 ? 4.816 -0.712 4.783 1.00 88.00 84 SER A N 1
ATOM 693 C CA . SER A 1 84 ? 5.043 -0.876 6.216 1.00 88.00 84 SER A CA 1
ATOM 694 C C . SER A 1 84 ? 5.116 0.485 6.920 1.00 88.00 84 SER A C 1
ATOM 696 O O . SER A 1 84 ? 5.806 1.410 6.464 1.00 88.00 84 SER A O 1
ATOM 698 N N . LEU A 1 85 ? 4.392 0.590 8.035 1.00 88.75 85 LEU A N 1
ATOM 699 C CA . LEU A 1 85 ? 4.350 1.748 8.923 1.00 88.75 85 LEU A CA 1
ATOM 700 C C . LEU A 1 85 ? 4.849 1.350 10.321 1.00 88.75 85 LEU A C 1
ATOM 702 O O . LEU A 1 85 ? 4.640 0.205 10.721 1.00 88.75 85 LEU A O 1
ATOM 706 N N . PRO A 1 86 ? 5.467 2.271 11.082 1.00 91.25 86 PRO A N 1
ATOM 707 C CA . PRO A 1 86 ? 5.764 2.040 12.494 1.00 91.25 86 PRO A CA 1
ATOM 708 C C . PRO A 1 86 ? 4.479 1.914 13.334 1.00 91.25 86 PRO A C 1
ATOM 710 O O . PRO A 1 86 ? 3.440 2.471 12.971 1.00 91.25 86 PRO A O 1
ATOM 713 N N . ASP A 1 87 ? 4.558 1.235 14.480 1.00 89.56 87 ASP A N 1
ATOM 714 C CA . ASP A 1 87 ? 3.396 0.838 15.300 1.00 89.56 87 ASP A CA 1
ATOM 715 C C . ASP A 1 87 ? 2.464 1.998 15.693 1.00 89.56 87 ASP A C 1
ATOM 717 O O . ASP A 1 87 ? 1.234 1.864 15.677 1.00 89.56 87 ASP A O 1
ATOM 721 N N . ASN A 1 88 ? 3.037 3.169 15.996 1.00 89.62 88 ASN A N 1
ATOM 722 C CA . ASN A 1 88 ? 2.271 4.365 16.352 1.00 89.62 88 ASN A CA 1
ATOM 723 C C . ASN A 1 88 ? 1.381 4.850 15.192 1.00 89.62 88 ASN A C 1
ATOM 725 O O . ASN A 1 88 ? 0.244 5.256 15.420 1.00 89.62 88 ASN A O 1
ATOM 729 N N . TRP A 1 89 ? 1.863 4.754 13.952 1.00 90.88 89 TRP A N 1
ATOM 730 C CA . TRP A 1 89 ? 1.104 5.112 12.751 1.00 90.88 89 TRP A CA 1
ATOM 731 C C . TRP A 1 89 ? 0.144 4.002 12.315 1.00 90.88 89 TRP A C 1
ATOM 733 O O . TRP A 1 89 ? -0.939 4.293 11.811 1.00 90.88 89 TRP A O 1
ATOM 743 N N . GLN A 1 90 ? 0.500 2.734 12.538 1.00 90.44 90 GLN A N 1
ATOM 744 C CA . GLN A 1 90 ? -0.360 1.597 12.200 1.00 90.44 90 GLN A CA 1
ATOM 745 C C . GLN A 1 90 ? -1.648 1.583 13.044 1.00 90.44 90 GLN A C 1
ATOM 747 O O . GLN A 1 90 ? -2.721 1.254 12.532 1.00 90.44 90 GLN A O 1
ATOM 752 N N . THR A 1 91 ? -1.567 1.999 14.312 1.00 89.69 91 THR A N 1
ATOM 753 C CA . THR A 1 91 ? -2.748 2.147 15.181 1.00 89.69 91 THR A CA 1
ATOM 754 C C . THR A 1 91 ? -3.716 3.195 14.630 1.00 89.69 91 THR A C 1
ATOM 756 O O . THR A 1 91 ? -4.900 2.908 14.456 1.00 89.69 91 THR A O 1
ATOM 759 N N . GLY A 1 92 ? -3.206 4.383 14.279 1.00 90.94 92 GLY A N 1
ATOM 760 C CA . GLY A 1 92 ? -4.017 5.448 13.679 1.00 90.94 92 GLY A CA 1
ATOM 761 C C . GLY A 1 92 ? -4.640 5.034 12.345 1.00 90.94 92 GLY A C 1
ATOM 762 O O . GLY A 1 92 ? -5.820 5.278 12.107 1.00 90.94 92 GLY A O 1
ATOM 763 N N . PHE A 1 93 ? -3.877 4.314 11.517 1.00 90.88 93 PHE A N 1
ATOM 764 C CA . PHE A 1 93 ? -4.357 3.785 10.241 1.00 90.88 93 PHE A CA 1
ATOM 765 C C . PHE A 1 93 ? -5.541 2.832 10.434 1.00 90.88 93 PHE A C 1
ATOM 767 O O . PHE A 1 93 ? -6.548 2.947 9.740 1.00 90.88 93 PHE A O 1
ATOM 774 N N . THR A 1 94 ? -5.438 1.916 11.399 1.00 88.12 94 THR A N 1
ATOM 775 C CA . THR A 1 94 ? -6.482 0.921 11.680 1.00 88.12 94 THR A CA 1
ATOM 776 C C . THR A 1 94 ? -7.785 1.593 12.114 1.00 88.12 94 THR A C 1
ATOM 778 O O . THR A 1 94 ? -8.852 1.241 11.616 1.00 88.12 94 THR A O 1
ATOM 781 N N . GLU A 1 95 ? -7.699 2.602 12.985 1.00 90.50 95 GLU A N 1
ATOM 782 C CA . GLU A 1 95 ? -8.866 3.359 13.449 1.00 90.50 95 GLU A CA 1
ATOM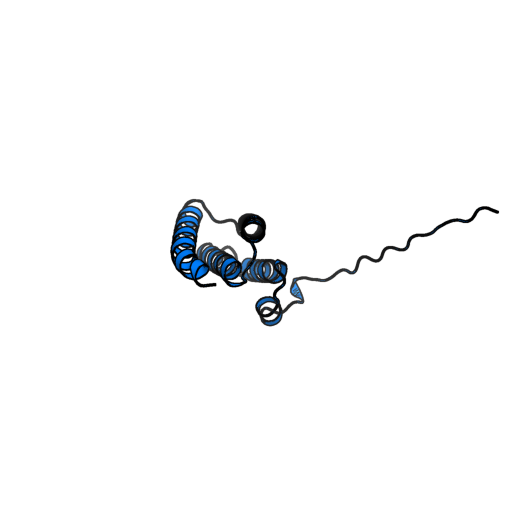 783 C C . GLU A 1 95 ? -9.521 4.160 12.314 1.00 90.50 95 GLU A C 1
ATOM 785 O O . GLU A 1 95 ? -10.743 4.157 12.163 1.00 90.50 95 GLU A O 1
ATOM 790 N N . GLU A 1 96 ? -8.722 4.803 11.457 1.00 90.88 96 GLU A N 1
ATOM 791 C CA . GLU A 1 96 ? -9.250 5.527 10.300 1.00 90.88 96 GLU A CA 1
ATOM 792 C C . GLU A 1 96 ? -9.964 4.619 9.297 1.00 90.88 96 GLU A C 1
ATOM 794 O O . GLU A 1 96 ? -11.007 5.008 8.765 1.00 90.88 96 GLU A O 1
ATOM 799 N N . ILE A 1 97 ? -9.414 3.432 9.023 1.00 88.62 97 ILE A N 1
ATOM 800 C CA . ILE A 1 97 ? -10.044 2.462 8.122 1.00 88.62 97 ILE A CA 1
ATOM 801 C C . ILE A 1 97 ? -11.323 1.915 8.733 1.00 88.62 97 ILE A C 1
ATOM 803 O O . ILE A 1 97 ? -12.333 1.867 8.040 1.00 88.62 97 ILE A O 1
ATOM 807 N N . ARG A 1 98 ? -11.321 1.589 10.026 1.00 87.25 98 ARG A N 1
ATOM 808 C CA . ARG A 1 98 ? -12.528 1.150 10.723 1.00 87.25 98 ARG A CA 1
ATOM 809 C C . ARG A 1 98 ? -13.637 2.202 10.639 1.00 87.25 98 ARG A C 1
ATOM 811 O O . ARG A 1 98 ? -14.755 1.878 10.248 1.00 87.25 98 ARG A O 1
ATOM 818 N N . ARG A 1 99 ? -13.330 3.468 10.941 1.00 89.12 99 ARG A N 1
ATOM 819 C CA . ARG A 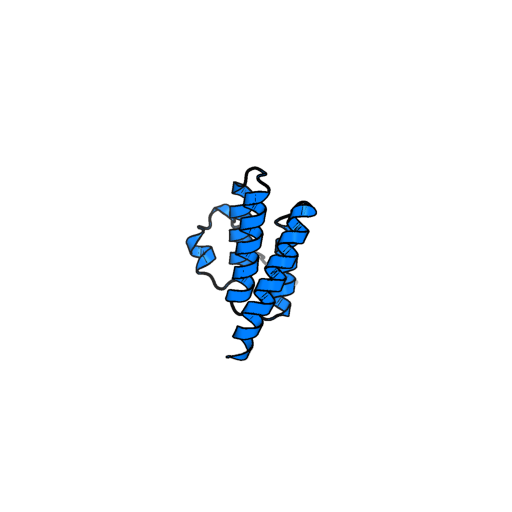1 99 ? -14.297 4.570 10.814 1.00 89.12 99 ARG A CA 1
ATOM 820 C C . ARG A 1 99 ? -14.814 4.696 9.380 1.00 89.12 99 ARG A C 1
ATOM 822 O O . ARG A 1 99 ? -16.010 4.850 9.163 1.00 89.12 99 ARG A O 1
ATOM 829 N N . TYR A 1 100 ? -13.923 4.582 8.397 1.00 87.44 100 TYR A N 1
ATOM 830 C CA . TYR A 1 100 ? -14.298 4.630 6.987 1.00 87.44 100 TYR A CA 1
ATOM 831 C C . TYR A 1 100 ? -15.194 3.454 6.569 1.00 87.44 100 TYR A C 1
ATOM 833 O O . TYR A 1 100 ? -16.120 3.641 5.781 1.00 87.44 100 TYR A O 1
ATOM 841 N N . GLU A 1 101 ? -14.949 2.249 7.088 1.00 80.62 101 GLU A N 1
ATOM 842 C CA . GLU A 1 101 ? -15.806 1.081 6.879 1.00 80.62 101 GLU A CA 1
ATOM 843 C C . GLU A 1 101 ? -17.179 1.269 7.520 1.00 80.62 101 GLU A C 1
ATOM 845 O O . GLU A 1 101 ? -18.170 0.921 6.889 1.00 80.62 101 GLU A O 1
ATOM 850 N N . GLU A 1 102 ? -17.270 1.829 8.728 1.00 83.75 102 GLU A N 1
ATOM 851 C CA . GLU A 1 102 ? -18.546 2.128 9.396 1.00 83.75 102 GLU A CA 1
ATOM 852 C C . GLU A 1 102 ? -19.366 3.154 8.587 1.00 83.75 102 GLU A C 1
ATOM 854 O O . GLU A 1 102 ? -20.547 2.929 8.308 1.00 83.75 102 GLU A O 1
ATOM 859 N N . GLU A 1 103 ? -18.721 4.225 8.112 1.00 82.00 103 GLU A N 1
ATOM 860 C CA . GLU A 1 103 ? -19.322 5.239 7.232 1.00 82.00 103 GLU A CA 1
ATOM 861 C C . GLU A 1 103 ? -19.757 4.647 5.879 1.00 82.00 103 GLU A C 1
ATOM 863 O O . GLU A 1 103 ? -20.860 4.911 5.395 1.00 82.00 103 GLU A O 1
ATOM 868 N N . SER A 1 104 ? -18.914 3.807 5.272 1.00 69.06 104 SER A N 1
ATOM 869 C CA . SER A 1 104 ? -19.170 3.199 3.959 1.00 69.06 104 SER A CA 1
ATOM 870 C C . SER A 1 104 ? -20.159 2.032 4.029 1.00 69.06 104 SER A C 1
ATOM 872 O O . SER A 1 104 ? -20.899 1.796 3.078 1.00 69.06 104 SER A O 1
ATOM 874 N N . SER A 1 105 ? -20.241 1.315 5.152 1.00 57.38 105 SER A N 1
ATOM 875 C CA . SER A 1 105 ? -21.223 0.243 5.381 1.00 57.38 105 SER A CA 1
ATOM 876 C C . SER A 1 105 ? -22.645 0.791 5.507 1.00 57.38 105 SER A C 1
ATOM 878 O O . SER A 1 105 ? -23.589 0.116 5.099 1.00 57.38 105 SER A O 1
ATOM 880 N N . GLY A 1 106 ? -22.805 2.039 5.964 1.00 46.25 106 GLY A N 1
ATOM 881 C CA . GLY A 1 106 ? -24.069 2.774 5.847 1.00 46.25 106 GLY A CA 1
ATOM 882 C C . GLY A 1 106 ? -24.482 3.063 4.395 1.00 46.25 106 GLY A C 1
ATOM 883 O O . GLY A 1 106 ? -25.665 3.230 4.115 1.00 46.25 106 GLY A O 1
ATOM 884 N N . VAL A 1 107 ? -23.530 3.066 3.456 1.00 43.81 107 VAL A N 1
ATOM 885 C CA . VAL A 1 107 ? -23.761 3.309 2.021 1.00 43.81 107 VAL A CA 1
ATOM 886 C C . VAL A 1 107 ? -23.962 1.999 1.241 1.00 43.81 107 VAL A C 1
ATOM 888 O O . VAL A 1 107 ? -24.749 1.965 0.296 1.00 43.81 107 VAL A O 1
ATOM 891 N N . THR A 1 108 ? -23.331 0.894 1.657 1.00 39.88 108 THR A N 1
ATOM 892 C CA . THR A 1 108 ? -23.433 -0.419 0.982 1.00 39.88 108 THR A CA 1
ATOM 893 C C . THR A 1 108 ? -24.810 -1.092 1.135 1.00 39.88 108 THR A C 1
ATOM 895 O O . THR A 1 108 ? -25.135 -1.961 0.336 1.00 39.88 108 THR A O 1
ATOM 898 N N . MET A 1 109 ? -25.666 -0.673 2.082 1.00 32.50 109 MET A N 1
ATOM 899 C CA . MET A 1 109 ? -27.069 -1.139 2.169 1.00 32.50 109 MET A CA 1
ATOM 900 C C . MET A 1 109 ? -28.036 -0.463 1.172 1.00 32.50 109 MET A C 1
ATOM 902 O O . MET A 1 109 ? -29.207 -0.835 1.128 1.00 32.50 109 MET A O 1
ATOM 906 N N . LEU A 1 110 ? -27.585 0.516 0.375 1.00 33.72 110 LEU A N 1
ATOM 907 C CA . LEU A 1 110 ? -28.421 1.219 -0.614 1.00 33.72 110 LEU A CA 1
ATOM 908 C C . LEU A 1 110 ? -28.136 0.822 -2.076 1.00 33.72 110 LEU A C 1
ATOM 910 O O . LEU A 1 110 ? -28.451 1.585 -2.992 1.00 33.72 110 LEU A O 1
ATOM 914 N N . LYS A 1 111 ? -27.578 -0.368 -2.320 1.00 32.41 111 LYS A N 1
ATOM 915 C CA . LYS A 1 111 ? -27.582 -1.001 -3.647 1.00 32.41 111 LYS A CA 1
ATOM 916 C C . LYS A 1 111 ? -28.132 -2.414 -3.586 1.00 32.41 111 LYS A C 1
ATOM 918 O O . LYS A 1 111 ? -27.753 -3.143 -2.647 1.00 32.41 111 LYS A O 1
#